Protein AF-A0A2S9FVT7-F1 (afdb_monomer)

Radius of gyration: 15.33 Å; Cα contacts (8 Å, |Δi|>4): 66; chains: 1; bounding box: 38×26×38 Å

Structure (mmCIF, N/CA/C/O backbone):
data_AF-A0A2S9FVT7-F1
#
_entry.id   AF-A0A2S9FVT7-F1
#
loop_
_atom_site.group_PDB
_atom_site.id
_atom_site.type_symbol
_atom_site.label_atom_id
_atom_site.label_alt_id
_atom_site.label_comp_id
_atom_site.label_asym_id
_atom_site.label_entity_id
_atom_site.label_seq_id
_atom_site.pdbx_PDB_ins_code
_atom_site.Cartn_x
_atom_site.Cartn_y
_atom_site.Cartn_z
_atom_site.occupancy
_atom_site.B_iso_or_equiv
_atom_site.auth_seq_id
_atom_site.auth_comp_id
_atom_site.auth_asym_id
_atom_site.auth_atom_id
_atom_site.pdbx_PDB_model_num
ATOM 1 N N . VAL A 1 1 ? 19.027 -7.491 -9.748 1.00 91.81 1 VAL A N 1
ATOM 2 C CA . VAL A 1 1 ? 17.573 -7.256 -9.646 1.00 91.81 1 VAL A CA 1
ATOM 3 C C . VAL A 1 1 ? 17.039 -7.240 -11.063 1.00 91.81 1 VAL A C 1
ATOM 5 O O . VAL A 1 1 ? 17.585 -6.496 -11.871 1.00 91.81 1 VAL A O 1
ATOM 8 N N . GLU A 1 2 ? 16.108 -8.133 -11.395 1.00 97.62 2 GLU A N 1
ATOM 9 C CA . GLU A 1 2 ? 15.399 -8.093 -12.682 1.00 97.62 2 GLU A CA 1
ATOM 10 C C . GLU A 1 2 ? 14.463 -6.876 -12.701 1.00 97.62 2 GLU A C 1
ATOM 12 O O . GLU A 1 2 ? 13.919 -6.514 -11.661 1.00 97.62 2 GLU A O 1
ATOM 17 N N . VAL A 1 3 ? 14.322 -6.208 -13.849 1.00 98.44 3 VAL A N 1
ATOM 18 C CA . VAL A 1 3 ? 13.547 -4.964 -13.970 1.00 98.44 3 VAL A CA 1
ATOM 19 C C . VAL A 1 3 ? 12.522 -5.107 -15.087 1.00 98.44 3 VAL A C 1
ATOM 21 O O . VAL A 1 3 ? 12.871 -5.473 -16.209 1.00 98.44 3 VAL A O 1
ATOM 24 N N . ALA A 1 4 ? 11.273 -4.761 -14.785 1.00 98.50 4 ALA A N 1
ATOM 25 C CA . ALA A 1 4 ? 10.163 -4.729 -15.728 1.00 98.50 4 ALA A CA 1
ATOM 26 C C . ALA A 1 4 ? 9.472 -3.357 -15.704 1.00 98.50 4 ALA A C 1
ATOM 28 O O . ALA A 1 4 ? 9.584 -2.607 -14.736 1.00 98.50 4 ALA A O 1
ATOM 29 N N . TYR A 1 5 ? 8.749 -3.036 -16.779 1.00 98.69 5 TYR A N 1
ATOM 30 C CA . TYR A 1 5 ? 7.973 -1.804 -16.914 1.00 98.69 5 TYR A CA 1
ATOM 31 C C . TYR A 1 5 ? 6.523 -2.122 -17.264 1.00 98.69 5 TYR A C 1
ATOM 33 O O . TYR A 1 5 ? 6.256 -2.991 -18.096 1.00 98.69 5 TYR A O 1
ATOM 41 N N . GLN A 1 6 ? 5.597 -1.372 -16.671 1.00 98.75 6 GLN A N 1
ATOM 42 C CA . GLN A 1 6 ? 4.186 -1.384 -17.027 1.00 98.75 6 GLN A CA 1
ATOM 43 C C . GLN A 1 6 ? 3.631 0.040 -17.035 1.00 98.75 6 GLN A C 1
ATOM 45 O O . GLN A 1 6 ? 3.970 0.849 -16.174 1.00 98.75 6 GLN A O 1
ATOM 50 N N . HIS A 1 7 ? 2.736 0.328 -17.980 1.00 98.81 7 HIS A N 1
ATOM 51 C CA . HIS A 1 7 ? 1.833 1.468 -17.842 1.00 98.81 7 HIS A CA 1
ATOM 52 C C . HIS A 1 7 ? 0.880 1.240 -16.656 1.00 98.81 7 HIS A C 1
ATOM 54 O O . HIS A 1 7 ? 0.581 0.092 -16.309 1.00 98.81 7 HIS A O 1
ATOM 60 N N . VAL A 1 8 ? 0.428 2.324 -16.015 1.00 98.69 8 VAL A N 1
ATOM 61 C CA . VAL A 1 8 ? -0.351 2.246 -14.764 1.00 98.69 8 VAL A CA 1
ATOM 62 C C . VAL A 1 8 ? -1.673 1.495 -14.935 1.00 98.69 8 VAL A C 1
ATOM 64 O O . VAL A 1 8 ? -2.102 0.779 -14.035 1.00 98.69 8 VAL A O 1
ATOM 67 N N . ASP A 1 9 ? -2.295 1.591 -16.105 1.00 98.50 9 ASP A N 1
ATOM 68 C CA . ASP A 1 9 ? -3.505 0.856 -16.468 1.00 98.50 9 ASP A CA 1
ATOM 69 C C . ASP A 1 9 ? -3.250 -0.657 -16.543 1.00 98.50 9 ASP A C 1
ATOM 71 O O . ASP A 1 9 ? -3.977 -1.445 -15.940 1.00 98.50 9 ASP A O 1
ATOM 75 N N . ALA A 1 10 ? -2.167 -1.076 -17.198 1.00 98.75 10 ALA A N 1
ATOM 76 C CA . ALA A 1 10 ? -1.762 -2.476 -17.258 1.00 98.75 10 ALA A CA 1
ATOM 77 C C . ALA A 1 10 ? -1.363 -3.019 -15.875 1.00 98.75 10 ALA A C 1
ATOM 79 O O . ALA A 1 10 ? -1.676 -4.164 -15.553 1.00 98.75 10 ALA A O 1
ATOM 80 N N . ALA A 1 11 ? -0.690 -2.211 -15.050 1.00 98.81 11 ALA A N 1
ATOM 81 C CA . ALA A 1 11 ? -0.365 -2.579 -13.672 1.00 98.81 11 ALA A CA 1
ATOM 82 C C . ALA A 1 11 ? -1.637 -2.740 -12.821 1.00 98.81 11 ALA A C 1
ATOM 84 O O . ALA A 1 11 ? -1.764 -3.719 -12.092 1.00 98.81 11 ALA A O 1
ATOM 85 N N . THR A 1 12 ? -2.607 -1.837 -12.985 1.00 98.69 12 THR A N 1
ATOM 86 C CA . THR A 1 12 ? -3.920 -1.879 -12.321 1.00 98.69 12 THR A CA 1
ATOM 87 C C . THR A 1 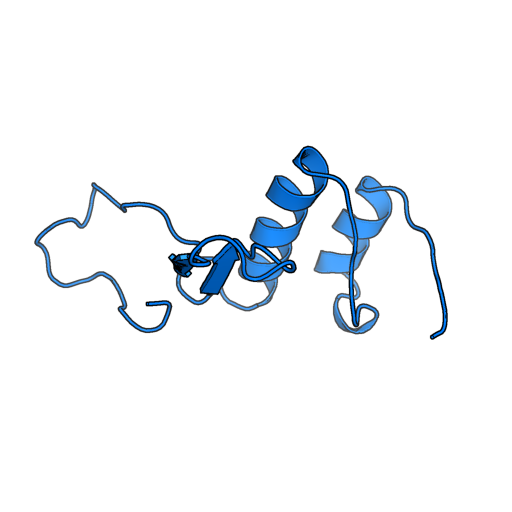12 ? -4.686 -3.151 -12.679 1.00 98.69 12 THR A C 1
ATOM 89 O O . THR A 1 12 ? -5.190 -3.837 -11.793 1.00 98.69 12 THR A O 1
ATOM 92 N N . ILE A 1 13 ? -4.733 -3.515 -13.967 1.00 98.69 13 ILE A N 1
ATOM 93 C CA . ILE A 1 13 ? -5.369 -4.762 -14.419 1.00 98.69 13 ILE A CA 1
ATOM 94 C C . ILE A 1 13 ? -4.672 -5.971 -13.787 1.00 98.69 13 ILE A C 1
ATOM 96 O O . ILE A 1 13 ? -5.337 -6.824 -13.200 1.00 98.69 13 ILE A O 1
ATOM 100 N N . HIS A 1 14 ? -3.340 -6.032 -13.857 1.00 98.75 14 HIS A N 1
ATOM 101 C CA . HIS A 1 14 ? -2.601 -7.161 -13.302 1.00 98.75 14 HIS A CA 1
ATOM 102 C C . HIS A 1 14 ? -2.699 -7.265 -11.781 1.00 98.75 14 HIS A C 1
ATOM 104 O O . HIS A 1 14 ? -2.700 -8.379 -11.278 1.00 98.75 14 HIS A O 1
ATOM 110 N N . MET A 1 15 ? -2.842 -6.161 -11.046 1.00 98.62 15 MET A N 1
ATOM 111 C CA . MET A 1 15 ? -3.052 -6.214 -9.595 1.00 98.62 15 MET A CA 1
ATOM 112 C C . MET A 1 15 ? -4.308 -7.022 -9.232 1.00 98.62 15 MET A C 1
ATOM 114 O O . MET A 1 15 ? -4.353 -7.677 -8.198 1.00 98.62 15 MET A O 1
ATOM 118 N N . VAL A 1 16 ? -5.321 -7.017 -10.102 1.00 98.19 16 VAL A N 1
ATOM 119 C CA . VAL A 1 16 ? -6.558 -7.782 -9.906 1.00 98.19 16 VAL A CA 1
ATOM 120 C C . VAL A 1 16 ? -6.448 -9.191 -10.488 1.00 98.19 16 VAL A C 1
ATOM 122 O O . VAL A 1 16 ? -6.903 -10.152 -9.872 1.00 98.19 16 VAL A O 1
ATOM 125 N N . THR A 1 17 ? -5.883 -9.334 -11.688 1.00 98.50 17 THR A N 1
ATOM 126 C CA . THR A 1 17 ? -5.927 -10.606 -12.429 1.00 98.50 17 THR A CA 1
ATOM 127 C C . THR A 1 17 ? -4.743 -11.531 -12.161 1.00 98.50 17 THR A C 1
ATOM 129 O O . THR A 1 17 ? -4.858 -12.734 -12.374 1.00 98.50 17 THR A O 1
ATOM 132 N N . ASP A 1 18 ? -3.598 -10.977 -11.770 1.00 98.56 18 ASP A N 1
ATOM 133 C CA . ASP A 1 18 ? -2.316 -11.671 -11.608 1.00 98.56 18 ASP A CA 1
ATOM 134 C C . ASP A 1 18 ? -1.418 -10.962 -10.560 1.00 98.56 18 ASP A C 1
ATOM 136 O O . ASP A 1 18 ? -0.291 -10.570 -10.872 1.00 98.56 18 ASP A O 1
ATOM 140 N N . PRO A 1 19 ? -1.890 -10.737 -9.314 1.00 98.25 19 PRO A N 1
ATOM 141 C CA . PRO A 1 19 ? -1.126 -9.978 -8.316 1.00 98.25 19 PRO A CA 1
ATOM 142 C C . PRO A 1 19 ? 0.205 -10.639 -7.936 1.00 98.25 19 PRO A C 1
ATOM 144 O O . PRO A 1 19 ? 1.160 -9.950 -7.588 1.00 98.25 19 PRO A O 1
ATOM 147 N N . GLY A 1 20 ? 0.299 -11.971 -8.037 1.00 98.50 20 GLY A N 1
ATOM 148 C CA . GLY A 1 20 ? 1.483 -12.746 -7.645 1.00 98.50 20 GLY A CA 1
ATOM 149 C C . GLY A 1 20 ? 2.728 -12.507 -8.506 1.00 98.50 20 GLY A C 1
ATOM 150 O O . GLY A 1 20 ? 3.802 -12.995 -8.164 1.00 98.50 20 GLY A O 1
ATOM 151 N N . ARG A 1 21 ? 2.606 -11.763 -9.611 1.00 98.44 21 ARG A N 1
ATOM 152 C CA . ARG A 1 21 ? 3.740 -11.368 -10.457 1.00 98.44 21 ARG A CA 1
ATOM 153 C C . ARG A 1 21 ? 4.613 -10.271 -9.844 1.00 98.44 21 ARG A C 1
ATOM 155 O O . ARG A 1 21 ? 5.718 -10.044 -10.333 1.00 98.44 21 ARG A O 1
ATOM 162 N N . PHE A 1 22 ? 4.083 -9.519 -8.879 1.00 98.56 22 PHE A N 1
ATOM 163 C CA . PHE A 1 22 ? 4.750 -8.350 -8.318 1.00 98.56 22 PHE A CA 1
ATOM 164 C C . PHE A 1 22 ? 5.564 -8.731 -7.083 1.00 98.56 22 PHE A C 1
ATOM 166 O O . PHE A 1 22 ? 5.089 -9.458 -6.216 1.00 98.56 22 PHE A O 1
ATOM 173 N N . ASP A 1 23 ? 6.784 -8.202 -7.016 1.00 98.62 23 ASP A N 1
ATOM 174 C CA . ASP A 1 23 ? 7.665 -8.290 -5.847 1.00 98.62 23 ASP A CA 1
ATOM 175 C C . ASP A 1 23 ? 7.835 -6.891 -5.235 1.00 98.62 23 ASP A C 1
ATOM 177 O O . ASP A 1 23 ? 7.261 -6.579 -4.195 1.00 98.62 23 ASP A O 1
ATOM 181 N N . VAL A 1 24 ? 8.510 -5.987 -5.955 1.00 98.56 24 VAL A N 1
ATOM 182 C CA . VAL A 1 24 ? 8.631 -4.565 -5.593 1.00 98.56 24 VAL A CA 1
ATOM 183 C C . VAL A 1 24 ? 8.110 -3.695 -6.731 1.00 98.56 24 VAL A C 1
ATOM 185 O O . VAL A 1 24 ? 8.498 -3.873 -7.886 1.00 98.56 24 VAL A O 1
ATOM 188 N N . ILE A 1 25 ? 7.265 -2.718 -6.401 1.00 98.56 25 ILE A N 1
ATOM 189 C CA . ILE A 1 25 ? 6.767 -1.713 -7.344 1.00 98.56 25 ILE A CA 1
ATOM 190 C C . ILE A 1 25 ? 7.312 -0.345 -6.937 1.00 98.56 25 ILE A C 1
ATOM 192 O O . ILE A 1 25 ? 7.202 0.060 -5.784 1.00 98.56 25 ILE A O 1
ATOM 196 N N . VAL A 1 26 ? 7.879 0.376 -7.904 1.00 98.56 26 VAL 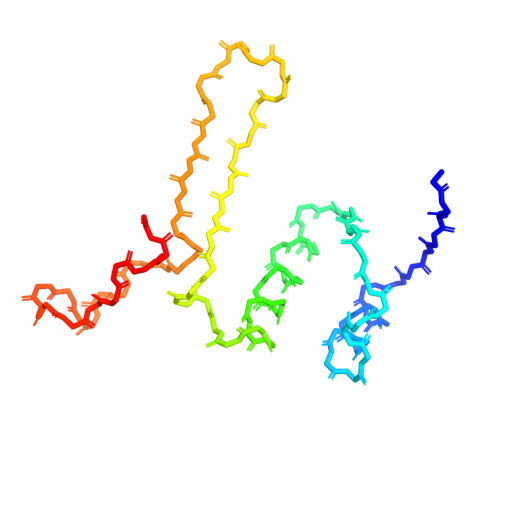A N 1
ATOM 197 C CA . VAL A 1 26 ? 8.222 1.795 -7.773 1.00 98.56 26 VAL A CA 1
ATOM 198 C C . VAL A 1 26 ? 7.382 2.588 -8.758 1.00 98.56 26 VAL A C 1
ATOM 200 O O . VAL A 1 26 ? 7.240 2.206 -9.919 1.00 98.56 26 VAL A O 1
ATOM 203 N N . THR A 1 27 ? 6.812 3.689 -8.291 1.00 98.62 27 THR A N 1
ATOM 204 C CA . THR A 1 27 ? 5.990 4.573 -9.109 1.00 98.62 27 THR A CA 1
ATOM 205 C C . THR A 1 27 ? 6.066 6.004 -8.579 1.00 98.62 27 THR A C 1
ATOM 207 O O . THR A 1 27 ? 6.703 6.258 -7.555 1.00 98.62 27 THR A O 1
ATOM 210 N N . ASP A 1 28 ? 5.478 6.953 -9.302 1.00 98.50 28 ASP A N 1
ATOM 211 C CA . ASP A 1 28 ? 5.352 8.333 -8.843 1.00 98.50 28 ASP A CA 1
ATOM 212 C C . ASP A 1 28 ? 4.281 8.487 -7.746 1.00 98.50 28 ASP A C 1
ATOM 214 O O . ASP A 1 28 ? 3.609 7.533 -7.357 1.00 98.50 28 ASP A O 1
ATOM 218 N N . ASN A 1 29 ? 4.131 9.709 -7.231 1.00 97.69 29 ASN A N 1
ATOM 219 C CA . ASN A 1 29 ? 3.221 9.982 -6.121 1.00 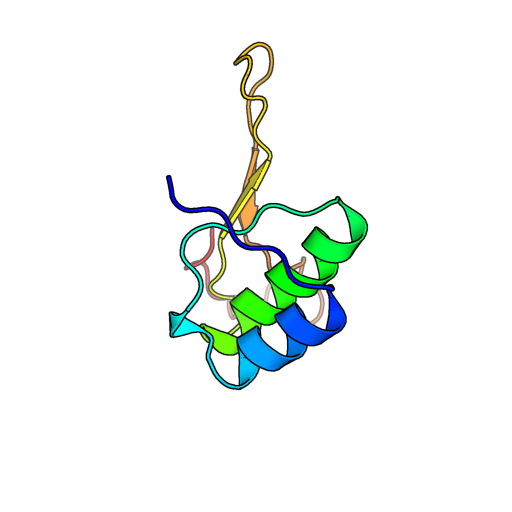97.69 29 ASN A CA 1
ATOM 220 C C . ASN A 1 29 ? 1.749 9.703 -6.484 1.00 97.69 29 ASN A C 1
ATOM 222 O O . ASN A 1 29 ? 1.054 9.055 -5.709 1.00 97.69 29 ASN A O 1
ATOM 226 N N . LEU A 1 30 ? 1.295 10.132 -7.669 1.00 97.94 30 LEU A N 1
ATOM 227 C CA . LEU A 1 30 ? -0.109 10.013 -8.069 1.00 97.94 30 LEU A CA 1
ATOM 228 C C . LEU A 1 30 ? -0.511 8.566 -8.363 1.00 97.94 30 LEU A C 1
AT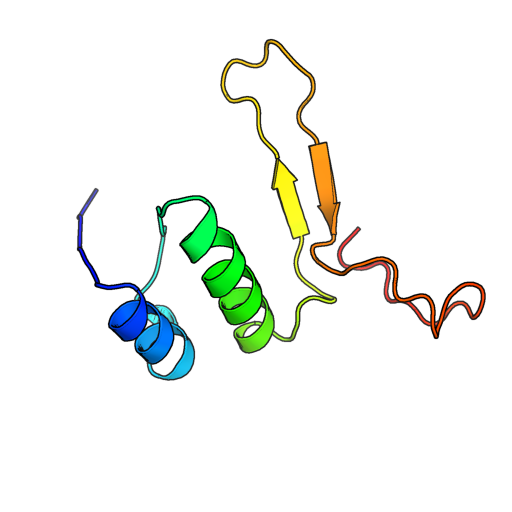OM 230 O O . LEU A 1 30 ? -1.579 8.125 -7.952 1.00 97.94 30 LEU A O 1
ATOM 234 N N . PHE A 1 31 ? 0.313 7.811 -9.089 1.00 98.38 31 PHE A N 1
ATOM 235 C CA . PHE A 1 31 ? -0.004 6.408 -9.332 1.00 98.38 31 PHE A CA 1
ATOM 236 C C . PHE A 1 31 ? 0.199 5.569 -8.077 1.00 98.38 31 PHE A C 1
ATOM 238 O O . PHE A 1 31 ? -0.538 4.605 -7.903 1.00 98.38 31 PHE A O 1
ATOM 245 N N . GLY A 1 32 ? 1.149 5.945 -7.212 1.00 96.94 32 GLY A N 1
ATOM 246 C CA . GLY A 1 32 ? 1.356 5.334 -5.902 1.00 96.94 32 GLY A CA 1
ATOM 247 C C . GLY A 1 32 ? 0.076 5.345 -5.083 1.00 96.94 32 GLY A C 1
ATOM 248 O O . GLY A 1 32 ? -0.397 4.271 -4.740 1.00 96.94 32 GLY A O 1
ATOM 249 N N . ASP A 1 33 ? -0.515 6.529 -4.902 1.00 95.38 33 ASP A N 1
ATOM 250 C CA . ASP A 1 33 ? -1.791 6.744 -4.204 1.00 95.38 33 ASP A CA 1
ATOM 251 C C . ASP A 1 33 ? -2.887 5.762 -4.663 1.00 95.38 33 ASP A C 1
ATOM 253 O O . ASP A 1 33 ? -3.530 5.088 -3.863 1.00 95.38 33 ASP A O 1
ATOM 257 N N . ILE A 1 34 ? -3.029 5.581 -5.979 1.00 97.06 34 ILE A N 1
ATOM 258 C CA . ILE A 1 34 ? -4.040 4.684 -6.555 1.00 97.06 34 ILE A CA 1
ATOM 259 C C . ILE A 1 34 ? -3.686 3.205 -6.344 1.00 97.06 34 ILE A C 1
ATOM 261 O O . ILE A 1 34 ? -4.532 2.407 -5.930 1.00 97.06 34 ILE A O 1
ATOM 265 N N . ILE A 1 35 ? -2.465 2.791 -6.696 1.00 97.81 35 ILE A N 1
ATOM 266 C CA . ILE A 1 35 ? -2.130 1.362 -6.722 1.00 97.81 35 ILE A CA 1
ATOM 267 C C . ILE A 1 35 ? -1.881 0.792 -5.325 1.00 97.81 35 ILE A C 1
ATOM 269 O O . ILE A 1 35 ? -2.039 -0.416 -5.157 1.00 97.81 35 ILE A O 1
ATOM 273 N N . THR A 1 36 ? -1.525 1.611 -4.327 1.00 96.81 36 THR A N 1
ATOM 274 C CA . THR A 1 36 ? -1.396 1.147 -2.937 1.00 96.81 36 THR A CA 1
ATOM 275 C C . THR A 1 36 ? -2.751 0.818 -2.326 1.00 96.81 36 THR A C 1
ATOM 277 O O . THR A 1 36 ? -2.879 -0.224 -1.683 1.00 96.81 36 THR A O 1
ATOM 280 N N . ASP A 1 37 ? -3.783 1.617 -2.604 1.00 95.94 37 ASP A N 1
ATOM 281 C CA . ASP A 1 37 ? -5.157 1.323 -2.180 1.00 95.94 37 ASP A CA 1
ATOM 282 C C . ASP A 1 37 ? -5.705 0.076 -2.877 1.00 95.94 37 ASP A C 1
ATOM 284 O O . ASP A 1 37 ? -6.319 -0.790 -2.246 1.00 95.94 37 ASP A O 1
ATOM 288 N N . LEU A 1 38 ? -5.429 -0.070 -4.176 1.00 97.81 38 LEU A N 1
ATOM 289 C CA . LEU A 1 38 ? -5.797 -1.272 -4.919 1.00 97.81 38 LEU A CA 1
ATOM 290 C C . LEU A 1 38 ? -5.092 -2.520 -4.373 1.00 97.81 38 LEU A C 1
ATOM 292 O O . LEU A 1 38 ? -5.732 -3.559 -4.213 1.00 97.81 38 LEU A O 1
ATOM 296 N N . ALA A 1 39 ? -3.796 -2.419 -4.064 1.00 97.81 39 ALA A N 1
ATOM 297 C CA . ALA A 1 39 ? -3.029 -3.503 -3.459 1.00 97.81 39 ALA A CA 1
ATOM 298 C C . ALA A 1 39 ? -3.606 -3.893 -2.089 1.00 97.81 39 ALA A C 1
ATOM 300 O O . ALA A 1 39 ? -3.822 -5.074 -1.820 1.00 97.81 39 ALA A O 1
ATOM 301 N N . ALA A 1 40 ? -3.936 -2.913 -1.244 1.00 96.75 40 ALA A N 1
ATOM 302 C CA . ALA A 1 40 ? -4.592 -3.169 0.031 1.00 96.75 40 ALA A CA 1
ATOM 303 C C . ALA A 1 40 ? -5.954 -3.858 -0.158 1.00 96.75 40 ALA A C 1
ATOM 305 O O . ALA A 1 40 ? -6.248 -4.833 0.531 1.00 96.75 40 ALA A O 1
ATOM 306 N N . ALA A 1 41 ? -6.763 -3.418 -1.128 1.00 97.06 41 ALA A N 1
ATOM 307 C CA . ALA A 1 41 ? -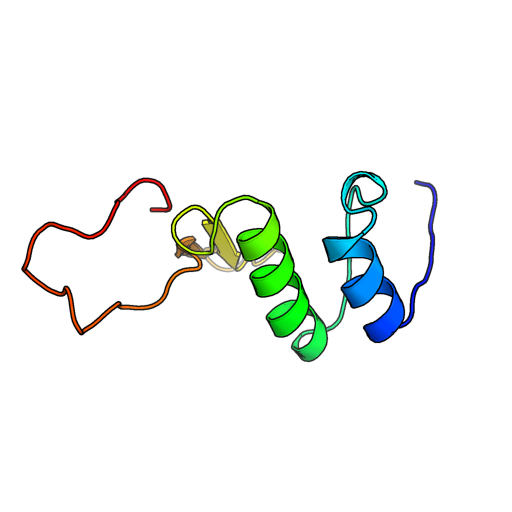8.062 -4.014 -1.430 1.00 97.06 41 ALA A CA 1
ATOM 308 C C . ALA A 1 41 ? -7.963 -5.496 -1.833 1.00 97.06 41 ALA A C 1
ATOM 310 O O . ALA A 1 41 ? -8.724 -6.316 -1.315 1.00 97.06 41 ALA A O 1
ATOM 311 N N . VAL A 1 42 ? -7.014 -5.867 -2.702 1.00 97.06 42 VAL A N 1
ATOM 312 C CA . VAL A 1 42 ? -6.829 -7.276 -3.109 1.00 97.06 42 VAL A CA 1
ATOM 313 C C . VAL A 1 42 ? -6.224 -8.145 -2.000 1.00 97.06 42 VAL A C 1
ATOM 315 O O . VAL A 1 42 ? -6.424 -9.358 -2.000 1.00 97.06 42 VAL A O 1
ATOM 318 N N . CYS A 1 43 ? -5.551 -7.535 -1.020 1.00 96.81 43 CYS A N 1
ATOM 319 C CA . CYS A 1 43 ? -4.971 -8.206 0.148 1.00 96.81 43 CYS A CA 1
ATOM 320 C C . CYS A 1 43 ? -5.921 -8.324 1.357 1.00 96.81 43 CYS A C 1
ATOM 322 O O . CYS A 1 43 ? -5.496 -8.787 2.414 1.00 96.81 43 CYS A O 1
ATOM 324 N N . GLY A 1 44 ? -7.196 -7.943 1.225 1.00 94.19 44 GLY A N 1
ATOM 325 C CA . GLY A 1 44 ? -8.198 -8.062 2.296 1.00 94.19 44 GLY A CA 1
ATOM 326 C C . GLY A 1 44 ? -8.746 -6.734 2.826 1.00 94.19 44 GLY A C 1
ATOM 327 O O . GLY A 1 44 ? -9.641 -6.747 3.669 1.00 94.19 44 GLY A O 1
ATOM 328 N N . GLY A 1 45 ? -8.274 -5.603 2.301 1.00 92.25 45 GLY A N 1
ATOM 329 C CA . GLY A 1 45 ? -8.814 -4.267 2.546 1.00 92.25 45 GLY A CA 1
ATOM 330 C C . GLY A 1 45 ? -7.825 -3.300 3.197 1.00 92.25 45 GLY A C 1
ATOM 331 O O . GLY A 1 45 ? -6.911 -3.693 3.917 1.00 92.25 45 GLY A O 1
ATOM 332 N N . ILE A 1 46 ? -8.071 -1.999 3.001 1.00 91.44 46 ILE A N 1
ATOM 333 C CA . ILE A 1 46 ? -7.279 -0.900 3.591 1.00 91.44 46 ILE A CA 1
ATOM 334 C C . ILE A 1 46 ? -7.231 -0.932 5.126 1.00 91.44 46 ILE A C 1
ATOM 336 O O . ILE A 1 46 ? -6.278 -0.441 5.720 1.00 91.44 46 ILE A O 1
ATOM 340 N N . GLY A 1 47 ? -8.225 -1.551 5.774 1.00 91.06 47 GLY A N 1
ATOM 341 C CA . GLY A 1 47 ? -8.276 -1.709 7.231 1.00 91.06 47 GLY A CA 1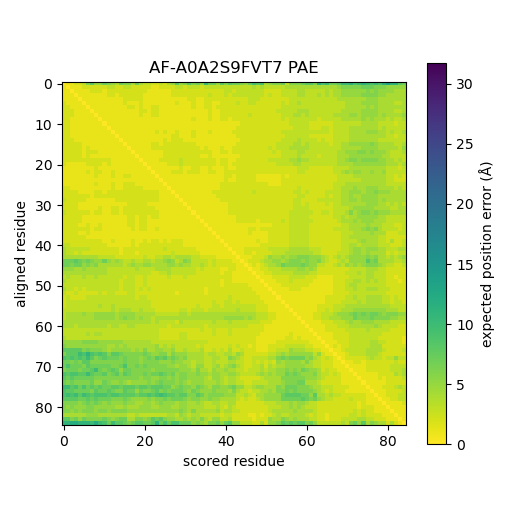
ATOM 342 C C . GLY A 1 47 ? -7.189 -2.622 7.806 1.00 91.06 47 GLY A C 1
ATOM 343 O O . GLY A 1 47 ? -7.029 -2.662 9.018 1.00 91.06 47 GLY A O 1
ATOM 344 N N . LEU A 1 48 ? -6.451 -3.342 6.955 1.00 93.94 48 LEU A N 1
ATOM 345 C CA . LEU A 1 48 ? -5.368 -4.251 7.340 1.00 93.94 48 LEU A CA 1
ATOM 346 C C . LEU A 1 48 ? -4.000 -3.811 6.797 1.00 93.94 48 LEU A C 1
ATOM 348 O O . LEU A 1 48 ? -3.012 -4.524 6.969 1.00 93.94 48 LEU A O 1
ATOM 352 N N . ALA A 1 49 ? -3.935 -2.671 6.110 1.00 95.31 49 ALA A N 1
ATOM 353 C CA . ALA A 1 49 ? -2.714 -2.193 5.481 1.00 95.31 49 ALA A CA 1
ATOM 354 C C . ALA A 1 49 ? -2.008 -1.155 6.364 1.00 95.31 49 ALA A C 1
ATOM 356 O O . ALA A 1 49 ? -2.634 -0.228 6.879 1.00 95.31 49 ALA A O 1
ATOM 357 N N . ALA A 1 50 ? -0.690 -1.303 6.498 1.00 96.00 50 ALA A N 1
ATOM 358 C CA . ALA A 1 50 ? 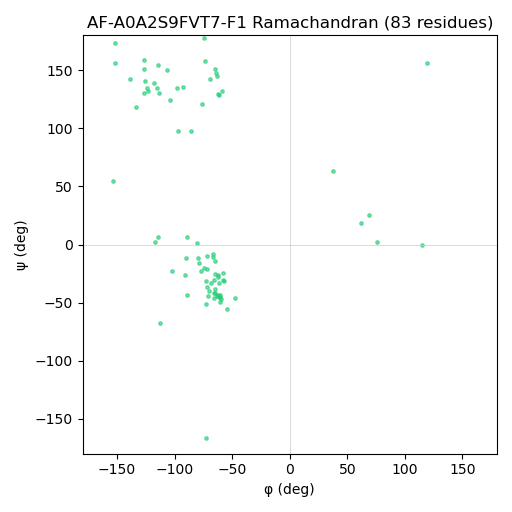0.189 -0.371 7.197 1.00 96.00 50 ALA A CA 1
ATOM 359 C C . ALA A 1 50 ? 1.032 0.430 6.195 1.00 96.00 50 ALA A C 1
ATOM 361 O O . ALA A 1 50 ? 1.367 -0.065 5.116 1.00 96.00 50 ALA A O 1
ATOM 362 N N . SER A 1 51 ? 1.395 1.656 6.565 1.00 97.00 51 SER A N 1
ATOM 363 C CA . SER A 1 51 ? 2.158 2.592 5.742 1.00 97.00 51 SER A CA 1
ATOM 364 C C . SER A 1 51 ? 3.394 3.120 6.469 1.00 97.00 51 SER A C 1
ATOM 366 O O . SER A 1 51 ? 3.429 3.234 7.697 1.00 97.00 51 SER A O 1
ATOM 368 N N . GLY A 1 52 ? 4.418 3.461 5.687 1.00 97.62 52 GLY A N 1
ATOM 369 C CA . GLY A 1 52 ? 5.650 4.081 6.156 1.00 97.62 52 GLY A CA 1
ATOM 370 C C . GLY A 1 52 ? 6.032 5.270 5.280 1.00 97.62 52 GLY A C 1
ATOM 371 O O . GLY A 1 52 ? 6.348 5.110 4.103 1.00 97.62 52 GLY A O 1
ATOM 372 N N . ASN A 1 53 ? 6.074 6.456 5.877 1.00 97.69 53 ASN A N 1
ATOM 373 C CA . ASN A 1 53 ? 6.584 7.679 5.270 1.00 97.69 53 ASN A CA 1
ATOM 374 C C . ASN A 1 53 ? 8.034 7.877 5.720 1.00 97.69 53 A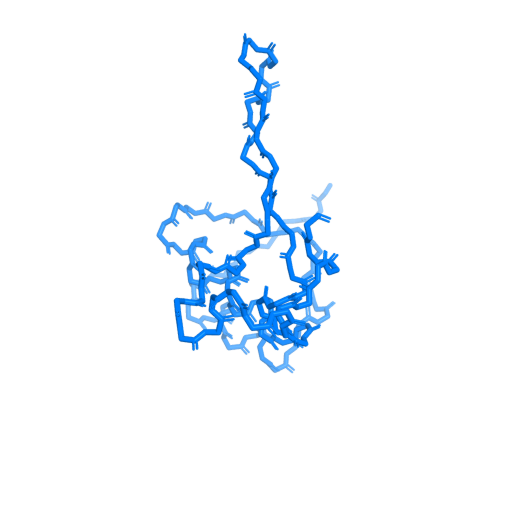SN A C 1
ATOM 376 O O . ASN A 1 53 ? 8.303 8.339 6.835 1.00 97.69 53 ASN A O 1
ATOM 380 N N . ILE A 1 54 ? 8.970 7.462 4.865 1.00 98.38 54 ILE A N 1
ATOM 381 C CA . ILE A 1 54 ? 10.373 7.277 5.241 1.00 98.38 54 ILE A CA 1
ATOM 382 C C . ILE A 1 54 ? 11.254 8.418 4.728 1.00 98.38 54 ILE A C 1
ATOM 384 O O . ILE A 1 54 ? 11.357 8.645 3.523 1.00 98.38 54 ILE A O 1
ATOM 388 N N . ASP A 1 55 ? 11.980 9.065 5.641 1.00 98.12 55 ASP A N 1
ATOM 389 C CA . ASP A 1 55 ? 13.185 9.820 5.290 1.00 98.12 55 ASP A CA 1
ATOM 390 C C . ASP A 1 55 ? 14.379 8.860 5.280 1.00 98.12 55 ASP A C 1
ATOM 392 O O . ASP A 1 55 ? 14.978 8.562 6.315 1.00 98.12 55 ASP A O 1
ATOM 396 N N . ALA A 1 56 ? 14.743 8.379 4.092 1.00 98.19 56 ALA A N 1
ATOM 397 C CA . ALA A 1 56 ? 15.829 7.415 3.926 1.00 98.19 56 ALA A CA 1
ATOM 398 C C . ALA A 1 56 ? 17.215 7.969 4.319 1.00 98.19 56 ALA A C 1
ATOM 400 O O . ALA A 1 56 ? 18.154 7.191 4.485 1.00 98.19 56 ALA A O 1
ATOM 401 N N . THR A 1 57 ? 17.365 9.291 4.476 1.00 98.31 57 THR A N 1
ATOM 402 C CA . THR A 1 57 ? 18.611 9.906 4.965 1.00 98.31 57 THR A CA 1
ATOM 403 C C . THR A 1 57 ? 18.765 9.809 6.479 1.00 98.31 57 THR A C 1
ATOM 405 O O . THR A 1 57 ? 19.868 10.005 6.987 1.00 98.31 57 THR A O 1
ATOM 408 N N . LEU A 1 58 ? 17.674 9.505 7.195 1.00 96.88 58 LEU A N 1
ATOM 409 C CA . LEU A 1 58 ? 17.584 9.488 8.657 1.00 96.88 58 LEU A CA 1
ATOM 410 C C . LEU A 1 58 ? 17.835 10.855 9.315 1.00 96.88 58 LEU A C 1
ATOM 412 O O . LEU A 1 58 ? 18.126 10.927 10.509 1.00 96.88 58 LEU A O 1
ATOM 416 N N . THR A 1 59 ? 17.719 11.944 8.550 1.00 98.56 59 THR A N 1
ATOM 417 C CA . THR A 1 59 ? 17.843 13.309 9.082 1.00 98.56 59 THR A CA 1
ATOM 418 C C . THR A 1 59 ? 16.621 13.678 9.919 1.00 98.56 59 THR A C 1
ATOM 420 O O . THR A 1 59 ? 16.747 14.350 10.942 1.00 98.56 59 THR A O 1
ATOM 423 N N . ASN A 1 60 ? 15.442 13.224 9.496 1.00 98.31 60 ASN A N 1
ATOM 424 C CA . ASN A 1 60 ? 14.173 13.439 10.175 1.00 98.31 60 ASN A CA 1
ATOM 425 C C . ASN A 1 60 ? 13.600 12.112 10.693 1.00 98.31 60 ASN A C 1
ATOM 427 O O . ASN A 1 60 ? 13.879 11.049 10.126 1.00 98.31 60 ASN A O 1
ATOM 431 N N . PRO A 1 61 ? 12.766 12.146 11.749 1.00 97.94 61 PRO A N 1
ATOM 432 C CA . PRO A 1 61 ? 12.004 10.971 12.138 1.00 97.94 61 PRO A CA 1
ATOM 433 C C . PRO A 1 61 ? 11.055 10.577 11.003 1.00 97.94 61 PRO A C 1
ATOM 435 O O . PRO A 1 61 ? 10.309 11.405 10.484 1.00 97.94 61 PRO A O 1
ATOM 438 N N . SER A 1 62 ? 11.088 9.300 10.633 1.00 98.44 62 SER A N 1
ATOM 439 C CA . SER A 1 62 ? 10.086 8.713 9.742 1.00 98.44 62 SER A CA 1
ATOM 440 C C . SER A 1 62 ? 8.762 8.516 10.483 1.00 98.44 62 SER A C 1
ATOM 442 O O . SER A 1 62 ? 8.742 8.438 11.714 1.00 98.44 62 SER A O 1
ATOM 444 N N . MET A 1 63 ? 7.662 8.421 9.739 1.00 98.38 63 MET A N 1
ATOM 445 C CA . MET A 1 63 ? 6.318 8.244 10.290 1.00 98.38 63 MET A CA 1
ATOM 446 C C . MET A 1 63 ? 5.724 6.915 9.825 1.00 98.38 63 MET A C 1
ATOM 448 O O . MET A 1 63 ? 5.877 6.545 8.664 1.00 98.38 63 MET A O 1
ATOM 452 N N . PHE A 1 64 ? 5.044 6.217 10.731 1.00 97.31 64 PHE A N 1
ATOM 453 C CA . PHE A 1 64 ? 4.329 4.973 10.452 1.00 97.31 64 PHE A CA 1
ATOM 454 C C . PHE A 1 64 ? 2.873 5.147 10.873 1.00 97.31 64 PHE A C 1
ATOM 456 O O . PHE A 1 64 ? 2.610 5.705 11.940 1.00 97.31 64 PHE A O 1
ATOM 463 N N . GLU A 1 65 ? 1.950 4.716 10.021 1.00 93.94 65 GLU A N 1
ATOM 464 C CA . GLU A 1 65 ? 0.510 4.912 10.206 1.00 93.94 65 GLU A CA 1
ATOM 465 C C . GLU A 1 65 ? -0.290 3.785 9.534 1.00 93.94 65 GLU A C 1
ATOM 467 O O . GLU A 1 65 ? 0.212 3.165 8.590 1.00 93.94 65 GLU A O 1
ATOM 472 N N . PRO A 1 66 ? -1.529 3.506 9.976 1.00 90.50 66 PRO A N 1
ATOM 473 C CA . PRO A 1 66 ? -2.442 2.686 9.192 1.00 90.50 66 PRO A CA 1
ATOM 474 C C . PRO A 1 66 ? -2.792 3.390 7.874 1.00 90.50 66 PRO A C 1
ATOM 476 O O . PRO 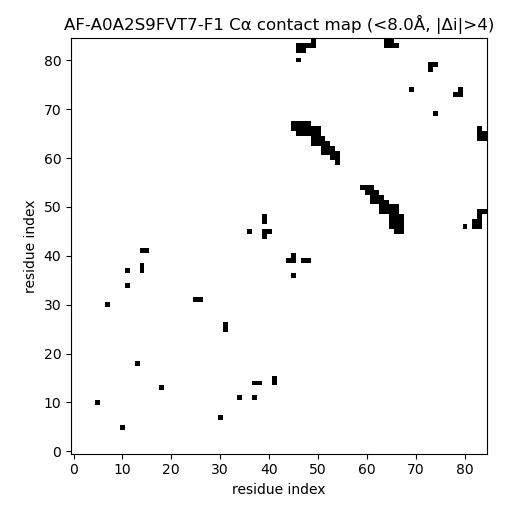A 1 66 ? -2.908 4.611 7.826 1.00 90.50 66 PRO A O 1
ATOM 479 N N . VAL A 1 67 ? -3.015 2.622 6.805 1.00 88.88 67 VAL A N 1
ATOM 480 C CA . VAL A 1 67 ? -3.469 3.179 5.515 1.00 88.88 67 VAL A CA 1
ATOM 481 C C . VAL A 1 67 ? -4.900 3.708 5.618 1.00 88.88 67 VAL A C 1
ATOM 483 O O . VAL A 1 67 ? -5.263 4.676 4.953 1.00 88.88 67 VAL A O 1
ATOM 486 N N . HIS A 1 68 ? -5.742 3.079 6.444 1.00 84.56 68 HIS A N 1
ATOM 487 C CA . HIS A 1 68 ? -7.125 3.513 6.588 1.00 84.56 68 HIS A CA 1
ATOM 488 C C . HIS A 1 68 ? -7.225 4.936 7.167 1.00 84.56 68 HIS A C 1
ATOM 490 O O . HIS A 1 68 ? -6.480 5.338 8.059 1.00 84.56 68 HIS A O 1
ATOM 496 N N . GLY A 1 69 ? -8.224 5.689 6.702 1.00 88.50 69 GLY A N 1
ATOM 497 C CA . GLY A 1 69 ? -8.515 7.025 7.219 1.00 88.50 69 GLY A CA 1
ATOM 498 C C . GLY A 1 69 ? -9.142 7.023 8.619 1.00 88.50 69 GLY A C 1
ATOM 499 O O . GLY A 1 69 ? -9.203 6.014 9.321 1.00 88.50 69 GLY A O 1
ATOM 500 N N . SER A 1 70 ? -9.680 8.175 9.017 1.00 90.94 70 SER A N 1
ATOM 501 C CA . SER A 1 70 ? -10.222 8.407 10.364 1.00 90.94 70 SER A CA 1
ATOM 502 C C . SER A 1 70 ? -11.550 7.705 10.683 1.00 90.94 70 SER A C 1
ATOM 504 O O . SER A 1 70 ? -11.968 7.748 11.838 1.00 90.94 70 SER A O 1
ATOM 506 N N . ALA A 1 71 ? -12.217 7.108 9.686 1.00 92.69 71 ALA A N 1
ATOM 507 C CA . ALA A 1 71 ? -13.528 6.449 9.789 1.00 92.69 71 ALA A CA 1
ATOM 508 C C . ALA A 1 71 ? -14.524 7.164 10.748 1.00 92.69 71 ALA A C 1
ATOM 510 O O . ALA A 1 71 ? -14.902 6.617 11.791 1.00 92.69 71 ALA A O 1
ATOM 511 N N . PRO A 1 72 ? -14.930 8.422 10.451 1.00 91.44 72 PRO A N 1
ATOM 512 C CA . PRO A 1 72 ? -15.688 9.255 11.395 1.00 91.44 72 PRO A CA 1
ATOM 513 C C . PRO A 1 72 ? -17.055 8.686 11.792 1.00 91.44 72 PRO A C 1
ATOM 515 O O . PRO A 1 72 ? -17.571 8.990 12.865 1.00 91.44 72 PRO A O 1
ATOM 518 N N . ASP A 1 73 ? -17.641 7.871 10.924 1.00 94.69 73 ASP A N 1
ATOM 519 C CA . ASP A 1 73 ? -18.918 7.185 11.098 1.00 94.69 73 ASP A CA 1
ATOM 520 C C . ASP A 1 73 ? -18.910 6.155 12.238 1.00 94.69 73 ASP A C 1
ATOM 522 O O . ASP A 1 73 ? -19.958 5.906 12.835 1.00 94.69 73 ASP A O 1
ATOM 526 N N . ILE A 1 74 ? -17.738 5.614 12.592 1.00 93.50 74 ILE A N 1
ATOM 527 C CA . ILE A 1 74 ? -17.556 4.634 13.679 1.00 93.50 74 ILE A CA 1
ATOM 528 C C . ILE A 1 74 ? -16.718 5.165 14.853 1.00 93.50 74 ILE A C 1
ATOM 530 O O . ILE A 1 74 ? -16.409 4.427 15.797 1.00 93.50 74 ILE A O 1
ATOM 534 N N . ALA A 1 75 ? -16.365 6.452 14.837 1.00 94.94 75 ALA A N 1
ATOM 535 C CA . ALA A 1 75 ? -15.559 7.070 15.881 1.00 94.94 75 ALA A CA 1
ATOM 536 C C . ALA A 1 75 ? -16.227 6.948 17.266 1.00 94.94 75 ALA A C 1
ATOM 538 O O . ALA A 1 75 ? -17.413 7.228 17.441 1.00 94.94 75 ALA A O 1
ATOM 539 N N . GLY A 1 76 ? -15.455 6.519 18.269 1.00 94.25 76 GLY A N 1
ATOM 540 C CA . GLY A 1 76 ? -15.929 6.359 19.651 1.00 94.25 76 GLY A CA 1
ATOM 541 C C . GLY A 1 76 ? -16.815 5.132 19.906 1.00 94.25 76 GLY A C 1
ATOM 542 O O . GLY A 1 76 ? -17.247 4.938 21.039 1.00 94.25 76 GLY A O 1
ATOM 543 N N . GLN A 1 77 ? -17.064 4.290 18.897 1.00 96.31 77 GLN A N 1
ATOM 544 C CA . GLN A 1 77 ? -17.903 3.092 19.042 1.00 96.31 77 GLN A CA 1
ATOM 545 C C . GLN A 1 77 ? -17.110 1.838 19.445 1.00 96.31 77 GLN A C 1
ATOM 547 O O . GLN A 1 77 ? -17.709 0.831 19.806 1.00 96.31 77 GLN A O 1
ATOM 552 N N . GLY A 1 78 ? -15.772 1.886 19.396 1.00 93.62 78 GLY A N 1
ATOM 553 C CA . GLY A 1 78 ? -14.913 0.739 19.725 1.00 93.62 78 GLY A CA 1
ATOM 554 C C . GLY A 1 78 ? -14.987 -0.406 18.707 1.00 93.62 78 GLY A C 1
ATOM 555 O O . GLY A 1 78 ? -14.757 -1.552 19.073 1.00 93.62 78 GLY A O 1
ATOM 556 N N . ILE A 1 79 ? -15.351 -0.097 17.458 1.00 94.62 79 ILE A N 1
ATOM 557 C CA . ILE A 1 79 ? -15.549 -1.082 16.378 1.00 94.62 79 ILE A CA 1
ATOM 558 C C . ILE A 1 79 ? -14.360 -1.109 15.401 1.00 94.62 79 ILE A C 1
ATOM 560 O O . ILE A 1 79 ? -14.155 -2.115 14.728 1.00 94.62 79 ILE A O 1
ATOM 564 N N . ALA A 1 80 ? -13.572 -0.030 15.323 1.00 92.25 80 ALA A N 1
ATOM 565 C CA . ALA A 1 80 ? -12.386 0.023 14.469 1.00 92.25 80 ALA A CA 1
ATOM 566 C C . ALA A 1 80 ? -11.365 -1.052 14.883 1.00 92.25 80 ALA A C 1
ATOM 568 O O . ALA A 1 80 ? -11.007 -1.145 16.058 1.00 92.25 80 ALA A O 1
ATOM 569 N N . ASP A 1 81 ? -10.911 -1.847 13.914 1.00 92.56 81 ASP A N 1
ATOM 570 C CA . ASP A 1 81 ? -9.902 -2.885 14.122 1.00 92.56 81 ASP A CA 1
ATOM 571 C C . ASP A 1 81 ? -8.507 -2.243 14.253 1.00 92.56 81 ASP A C 1
ATOM 573 O O . ASP A 1 81 ? -8.076 -1.552 13.329 1.00 92.56 81 ASP A O 1
ATOM 577 N N . PRO A 1 82 ? -7.789 -2.434 15.375 1.00 91.62 82 PRO A N 1
ATOM 578 C CA . PRO A 1 82 ? -6.475 -1.834 15.582 1.00 91.62 82 PRO A CA 1
ATOM 579 C C . PRO A 1 82 ? -5.328 -2.586 14.888 1.00 91.62 82 PRO A C 1
ATOM 581 O O . PRO A 1 82 ? -4.186 -2.176 15.044 1.00 91.62 82 PRO A O 1
ATOM 584 N N . THR A 1 83 ? -5.581 -3.678 14.155 1.00 94.44 83 THR A N 1
ATOM 585 C CA . THR A 1 83 ? -4.531 -4.537 13.567 1.00 94.44 83 THR A CA 1
ATOM 586 C C . THR A 1 83 ? -3.566 -3.791 12.635 1.00 94.44 83 THR A C 1
ATOM 588 O O . THR A 1 83 ? -2.400 -4.168 12.546 1.00 94.44 83 THR A O 1
ATOM 591 N N . ALA A 1 84 ? -4.025 -2.745 11.943 1.00 88.25 84 ALA A N 1
ATOM 592 C CA . ALA A 1 84 ? -3.184 -1.950 11.046 1.00 88.25 84 ALA A CA 1
ATOM 593 C C . ALA A 1 84 ? -2.288 -0.910 11.755 1.00 88.25 84 ALA A C 1
ATOM 595 O O . ALA A 1 84 ? -1.426 -0.329 11.093 1.00 88.25 84 ALA A O 1
ATOM 596 N N . ALA A 1 85 ? -2.503 -0.649 13.051 1.00 81.19 85 ALA A N 1
ATOM 597 C CA . ALA A 1 85 ? -1.846 0.415 13.818 1.00 81.19 85 ALA A CA 1
ATOM 598 C C . ALA A 1 85 ? -0.711 -0.083 14.730 1.00 81.19 85 ALA A C 1
ATOM 600 O O . ALA A 1 85 ? -0.744 -1.252 15.177 1.00 81.19 85 ALA A O 1
#

pLDDT: mean 95.99, std 3.47, range [81.19, 98.81]

Mean predicted aligned error: 2.89 Å

Foldseek 3Di:
DDDDDDDLVRVLVCCPVPVVVDDDDDDDPVSCVVVVQSNQVSVPGLLQAKDKQDPPVPPDDIDIDRSDDPPPVCPPVPPRDPNRD

Solvent-accessible surface area (backbone atoms only — not comparable to full-atom values): 5569 Å² total; per-residue (Å²): 134,92,84,88,87,72,58,71,68,60,46,55,52,33,54,74,78,50,48,86,79,65,87,83,88,87,74,56,73,73,61,38,63,53,51,53,52,51,51,22,47,74,74,78,25,42,65,66,26,65,43,73,54,73,49,89,83,64,84,50,89,60,50,76,47,42,61,46,77,83,57,76,92,51,62,93,68,82,69,77,70,63,84,23,100

Sequence (85 aa):
VEVAYQHVDAATIHMVTDPGRFDVIVTDNLFGDIITDLAAAVCGGIGLAASGNIDATLTNPSMFEPVHGSAPDIAGQGIADPTAA

Nearest PDB structures (foldseek):
  2g4o-assembly1_A  TM=9.872E-01  e=3.109E-10  Mycobacterium tuberculosis
  3flk-assembly2_C  TM=9.343E-01  e=2.550E-05  Pseudomonas putida

Secondary structure (DSSP, 8-state):
-------HHHHHHHHHH-GGG-S-----HHHHHHHHHHHHHHTT-GGG-EEEE--TTSSS--EEEESS---GGGTTTT-S-GGG-